Protein AF-A0A962QAD6-F1 (afdb_monomer_lite)

Foldseek 3Di:
DAADDPDPRVVVVVVDPDDDHAYLAQCDVPDNHPRNDFDPVLLVLLVVQDPCSVPDDPSLSSLSSSLCCVQQNPVSPRGDQAEEEADPCDDSVVSNVSVCVVVVRHYHHVNPDDPVRCVVPPD

Radius of gyration: 14.09 Å; chains: 1; bounding box: 27×34×37 Å

Sequence (123 aa):
RSGGADGADSFFEMGAKKKEIYLPWKNFNNNPSPLFELSDEAFEIAEQFHPAWEKLSKGARNLHARNTYQVLGKDLHTPSDFIICWSNGTGGTEQSLRIARHYNIPIYNLYEMSLEEVIEKIG

pLDDT: mean 95.62, std 4.23, range [68.69, 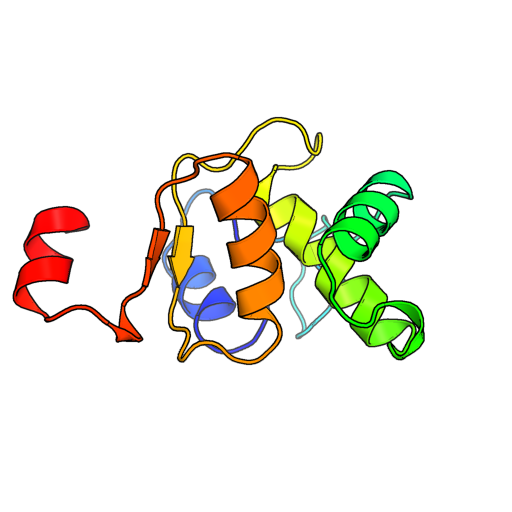98.75]

Secondary structure (DSSP, 8-state):
-B---TTHHHHHHHH-SS--B--SSTTGGG---S-----HHHHHHHHHH-TTGGG--HHHHHHHHHHHHHHH-TTS-S--S-EEE--SS-STHHHHHHHHHHTT--EEEGGG--HHHHHHHH-

Structure (mmCIF, N/CA/C/O backbone):
data_AF-A0A962QAD6-F1
#
_entry.id   AF-A0A962QAD6-F1
#
loop_
_atom_site.group_PDB
_atom_site.id
_at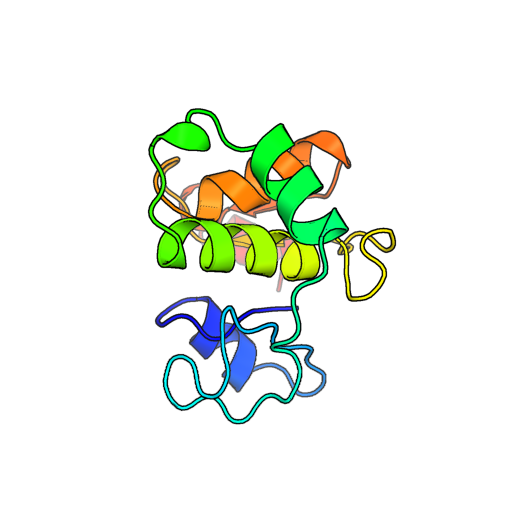om_site.type_symbol
_atom_site.label_atom_id
_atom_site.label_alt_id
_atom_site.label_comp_id
_atom_site.label_asym_id
_atom_site.label_entity_id
_atom_site.label_seq_id
_atom_site.pdbx_PDB_ins_code
_atom_site.Cartn_x
_atom_site.Cartn_y
_atom_site.Cartn_z
_atom_site.occupancy
_atom_site.B_iso_or_equiv
_atom_site.auth_seq_id
_atom_site.auth_comp_id
_atom_site.auth_asym_id
_atom_site.auth_atom_id
_atom_site.pdbx_PDB_model_num
ATOM 1 N N . ARG A 1 1 ? -5.643 -3.998 7.659 1.00 97.19 1 ARG A N 1
ATOM 2 C CA . ARG A 1 1 ? -4.723 -4.646 6.690 1.00 97.19 1 ARG A CA 1
ATOM 3 C C . ARG A 1 1 ? -3.467 -3.789 6.610 1.00 97.19 1 ARG A C 1
ATOM 5 O O . ARG A 1 1 ? -3.589 -2.593 6.821 1.00 97.19 1 ARG A O 1
ATOM 12 N N . SER A 1 2 ? -2.298 -4.380 6.401 1.00 97.19 2 SER A N 1
ATOM 13 C CA . SER A 1 2 ? -1.006 -3.680 6.265 1.00 97.19 2 SER A CA 1
ATOM 14 C C . SER A 1 2 ? -0.126 -4.512 5.325 1.00 97.19 2 SER A C 1
ATOM 16 O O . SER A 1 2 ? -0.602 -5.524 4.793 1.00 97.19 2 SER A O 1
ATOM 18 N N . GLY A 1 3 ? 1.141 -4.160 5.113 1.00 96.81 3 GLY A N 1
ATOM 19 C CA . GLY A 1 3 ? 2.005 -5.037 4.342 1.00 96.81 3 GLY A CA 1
ATOM 20 C C . GLY A 1 3 ? 3.500 -5.036 4.642 1.00 96.81 3 GLY A C 1
ATOM 21 O O . GLY A 1 3 ? 4.300 -5.348 3.759 1.00 96.81 3 GLY A O 1
ATOM 22 N N . GLY A 1 4 ? 3.874 -4.748 5.884 1.00 95.81 4 GLY A N 1
ATOM 23 C CA . GLY A 1 4 ? 5.203 -5.080 6.396 1.00 95.81 4 GLY A CA 1
ATOM 24 C C . GLY A 1 4 ? 6.344 -4.195 5.889 1.00 95.81 4 GLY A C 1
ATOM 25 O O . GLY A 1 4 ? 7.501 -4.598 5.983 1.00 95.81 4 GLY A O 1
ATOM 26 N N . ALA A 1 5 ? 6.061 -3.006 5.349 1.00 94.94 5 ALA A N 1
ATOM 27 C CA . ALA A 1 5 ? 7.093 -1.987 5.162 1.00 94.94 5 ALA A CA 1
ATOM 28 C C . ALA A 1 5 ? 7.559 -1.399 6.512 1.00 94.94 5 ALA A C 1
ATOM 30 O O . ALA A 1 5 ? 6.877 -1.507 7.533 1.00 94.94 5 ALA A O 1
ATOM 31 N N . ASP A 1 6 ? 8.719 -0.747 6.523 1.00 93.81 6 ASP A N 1
ATOM 32 C CA . ASP A 1 6 ? 9.164 -0.008 7.706 1.00 93.81 6 ASP A CA 1
ATOM 33 C C . ASP A 1 6 ? 8.312 1.256 7.917 1.00 93.81 6 ASP A C 1
ATOM 35 O O . ASP A 1 6 ? 7.832 1.875 6.964 1.00 93.81 6 ASP A O 1
ATOM 39 N N . GLY A 1 7 ? 8.138 1.664 9.177 1.00 92.00 7 GLY A N 1
ATOM 40 C CA . GLY A 1 7 ? 7.383 2.862 9.547 1.00 92.00 7 GLY A CA 1
ATOM 41 C C . GLY A 1 7 ? 5.922 2.558 9.874 1.00 92.00 7 GLY A C 1
ATOM 42 O O . GLY A 1 7 ? 5.639 1.862 10.846 1.00 92.00 7 GLY A O 1
ATOM 43 N N . ALA A 1 8 ? 4.986 3.116 9.101 1.00 91.62 8 ALA A N 1
ATOM 44 C CA . ALA A 1 8 ? 3.554 3.007 9.398 1.00 91.62 8 ALA A CA 1
ATOM 45 C C . ALA A 1 8 ? 3.071 1.547 9.412 1.00 91.62 8 ALA A C 1
ATOM 47 O O . ALA A 1 8 ? 2.392 1.133 10.352 1.00 91.62 8 ALA A O 1
ATOM 48 N N . ASP A 1 9 ? 3.471 0.759 8.409 1.00 94.00 9 ASP A N 1
ATOM 49 C CA . ASP A 1 9 ? 3.090 -0.650 8.285 1.00 94.00 9 ASP A CA 1
ATOM 50 C C . ASP A 1 9 ? 3.491 -1.448 9.537 1.00 94.00 9 ASP A C 1
ATOM 52 O O . ASP A 1 9 ? 2.643 -2.140 10.108 1.00 94.00 9 ASP A O 1
ATOM 56 N N . SER A 1 10 ? 4.746 -1.315 9.991 1.00 93.00 10 SER A N 1
ATOM 57 C CA . SER A 1 10 ? 5.256 -2.012 11.176 1.00 93.00 10 SER A CA 1
ATOM 58 C C . SER A 1 10 ? 4.640 -1.501 12.482 1.00 93.00 10 SER A C 1
ATOM 60 O O . SER A 1 10 ? 4.305 -2.308 13.352 1.00 93.00 10 SER A O 1
ATOM 62 N N . PHE A 1 11 ? 4.404 -0.190 12.612 1.00 93.38 11 PHE A N 1
ATOM 63 C CA . PHE A 1 11 ? 3.744 0.395 13.783 1.00 93.38 11 PHE A CA 1
ATOM 64 C C . PHE A 1 11 ? 2.319 -0.148 13.971 1.00 93.38 11 PHE A C 1
ATOM 66 O O . PHE A 1 11 ? 1.984 -0.671 15.039 1.00 93.38 11 PHE A O 1
ATOM 73 N N . PHE A 1 12 ? 1.485 -0.091 12.927 1.00 92.69 12 PHE A N 1
ATOM 74 C CA . PHE A 1 12 ? 0.118 -0.618 12.994 1.00 92.69 12 PHE A CA 1
ATOM 75 C C . PHE A 1 12 ? 0.100 -2.138 13.162 1.00 92.69 12 PHE A C 1
ATOM 77 O O . PHE A 1 12 ? -0.739 -2.674 13.886 1.00 92.69 12 PHE A O 1
ATOM 84 N N . GLU A 1 13 ? 1.041 -2.846 12.538 1.00 94.12 13 GLU A N 1
ATOM 85 C CA . GLU A 1 13 ? 1.176 -4.289 12.696 1.00 94.12 13 GLU A CA 1
ATOM 86 C C . GLU A 1 13 ? 1.487 -4.707 14.144 1.00 94.12 13 GLU A C 1
ATOM 88 O O . GLU A 1 13 ? 0.970 -5.732 14.604 1.00 94.12 13 GLU A O 1
ATOM 93 N N . MET A 1 14 ? 2.328 -3.952 14.855 1.00 93.50 14 MET A N 1
ATOM 94 C CA . MET A 1 14 ? 2.652 -4.212 16.260 1.00 93.50 14 MET A CA 1
ATOM 95 C C . MET A 1 14 ? 1.451 -3.971 17.180 1.00 93.50 14 MET A C 1
ATOM 97 O O . MET A 1 14 ? 1.238 -4.737 18.119 1.00 93.50 14 MET A O 1
ATOM 101 N N . GLY A 1 15 ? 0.660 -2.928 16.910 1.00 92.75 15 GLY A N 1
ATOM 102 C CA . GLY A 1 15 ? -0.522 -2.589 17.709 1.00 92.75 15 GLY A CA 1
ATOM 103 C C . GLY A 1 15 ? -1.740 -3.486 17.449 1.00 92.75 15 GLY A C 1
ATOM 104 O O . GLY A 1 15 ? -2.585 -3.661 18.329 1.00 92.75 15 GLY A O 1
ATOM 105 N N . ALA A 1 16 ? -1.851 -4.076 16.256 1.00 94.62 16 ALA A N 1
ATOM 106 C CA . ALA A 1 16 ? -3.018 -4.855 15.853 1.00 94.62 16 ALA A CA 1
ATOM 107 C C . ALA A 1 16 ? -2.966 -6.321 16.326 1.00 94.62 16 ALA A C 1
ATOM 109 O O . ALA A 1 16 ? -2.062 -7.082 15.981 1.00 94.62 16 ALA A O 1
ATOM 110 N N . LYS A 1 17 ? -4.015 -6.764 17.038 1.00 93.62 17 LYS A N 1
ATOM 111 C CA . LYS A 1 17 ? -4.189 -8.177 17.441 1.00 93.62 17 LYS A CA 1
ATOM 112 C C . LYS A 1 17 ? -4.651 -9.076 16.290 1.00 93.62 17 LYS A C 1
ATOM 114 O O . LYS A 1 17 ? -4.178 -10.198 16.154 1.00 93.62 17 LYS A O 1
ATOM 119 N N . LYS A 1 18 ? -5.603 -8.596 15.483 1.00 95.62 18 LYS A N 1
ATOM 120 C CA . LYS A 1 18 ? -6.101 -9.272 14.276 1.00 95.62 18 LYS A CA 1
ATOM 121 C C . LYS A 1 18 ? -5.578 -8.512 13.068 1.00 95.62 18 LYS A C 1
ATOM 123 O O . LYS A 1 18 ? -5.839 -7.318 12.948 1.00 95.62 18 LYS A O 1
ATOM 128 N N . LYS A 1 19 ? -4.821 -9.187 12.207 1.00 96.31 19 LYS A N 1
ATOM 129 C CA . LYS A 1 19 ? -4.114 -8.538 11.104 1.00 96.31 19 LYS A CA 1
ATOM 130 C C . LYS A 1 19 ? -3.953 -9.456 9.901 1.00 96.31 19 LYS A C 1
ATOM 132 O O . LYS A 1 19 ? -3.708 -10.648 10.046 1.00 96.31 19 LYS A O 1
ATOM 137 N N . GLU A 1 20 ? -4.044 -8.844 8.728 1.00 97.88 20 GLU A N 1
ATOM 138 C CA . GLU A 1 20 ? -3.626 -9.400 7.443 1.00 97.88 20 GLU A CA 1
ATOM 139 C C . GLU A 1 20 ? -2.454 -8.542 6.962 1.00 97.88 20 GLU A C 1
ATOM 141 O O . GLU A 1 20 ? -2.615 -7.324 6.801 1.00 97.88 20 GLU A O 1
ATOM 146 N N . ILE A 1 21 ? -1.285 -9.163 6.804 1.00 98.31 21 ILE A N 1
ATOM 147 C CA . ILE A 1 21 ? -0.046 -8.496 6.399 1.00 98.31 21 ILE A CA 1
ATOM 148 C C . ILE A 1 21 ? 0.349 -9.018 5.022 1.00 98.31 21 ILE A C 1
ATOM 150 O O . ILE A 1 21 ? 0.910 -10.104 4.915 1.00 98.31 21 ILE A O 1
ATOM 154 N N . TYR A 1 22 ? 0.026 -8.272 3.974 1.00 98.44 22 TYR A N 1
ATOM 155 C CA . TYR A 1 22 ? 0.310 -8.667 2.596 1.00 98.44 22 TYR A CA 1
ATOM 156 C C . TYR A 1 22 ? 1.743 -8.284 2.225 1.00 98.44 22 TYR A C 1
ATOM 158 O O . TYR A 1 22 ? 2.135 -7.136 2.395 1.00 98.44 22 TYR A O 1
ATOM 166 N N . LEU A 1 23 ? 2.538 -9.210 1.704 1.00 98.62 23 LEU A N 1
ATOM 167 C CA . LEU A 1 23 ? 3.947 -8.989 1.385 1.00 98.62 23 LEU A CA 1
ATOM 168 C C . LEU A 1 23 ? 4.178 -9.026 -0.133 1.00 98.62 23 LEU A C 1
ATOM 170 O O . LEU A 1 23 ? 3.536 -9.800 -0.837 1.00 98.62 23 LEU A O 1
ATOM 174 N N . PRO A 1 24 ? 5.115 -8.222 -0.664 1.00 98.19 24 PRO A N 1
ATOM 175 C CA . PRO A 1 24 ? 5.443 -8.225 -2.092 1.00 98.19 24 PRO A CA 1
ATOM 176 C C . PRO A 1 24 ? 6.258 -9.459 -2.525 1.00 98.19 24 PRO A C 1
ATOM 178 O O . PRO A 1 24 ? 6.355 -9.764 -3.716 1.00 98.19 24 PRO A O 1
ATOM 181 N N . TRP A 1 25 ? 6.890 -10.136 -1.564 1.00 98.44 25 TRP A N 1
ATOM 182 C CA . TRP A 1 25 ? 7.562 -11.425 -1.699 1.00 98.44 25 TRP A CA 1
ATOM 183 C C . TRP A 1 25 ? 7.764 -12.044 -0.312 1.00 98.44 25 TRP A C 1
ATOM 185 O O . TRP A 1 25 ? 7.651 -11.373 0.718 1.00 98.44 25 TRP A O 1
ATOM 195 N N . LYS A 1 26 ? 8.083 -13.339 -0.283 1.00 98.38 26 LYS A N 1
ATOM 196 C CA . LYS A 1 26 ? 8.329 -14.089 0.952 1.00 98.38 26 LYS A CA 1
ATOM 197 C C . LYS A 1 26 ? 9.434 -13.437 1.794 1.00 98.38 26 LYS A C 1
ATOM 199 O O . LYS A 1 26 ? 10.499 -13.120 1.268 1.00 98.38 26 LYS A O 1
ATOM 204 N N . ASN A 1 27 ? 9.196 -13.310 3.101 1.00 97.62 27 ASN A N 1
ATOM 205 C CA . ASN A 1 27 ? 10.125 -12.731 4.081 1.00 97.62 27 ASN A CA 1
ATOM 206 C C . ASN A 1 27 ? 10.519 -11.265 3.808 1.00 97.62 27 ASN A C 1
ATOM 208 O O . ASN A 1 27 ? 11.593 -10.832 4.231 1.00 97.62 27 ASN A O 1
ATOM 212 N N . PHE A 1 28 ? 9.683 -10.491 3.106 1.00 98.06 28 PHE A N 1
ATOM 213 C CA . PHE A 1 28 ? 9.894 -9.048 2.975 1.00 98.06 28 PHE A CA 1
ATOM 214 C C . PHE A 1 28 ? 10.044 -8.407 4.363 1.00 98.06 28 PHE A C 1
ATOM 216 O O . PHE A 1 28 ? 9.209 -8.634 5.237 1.00 98.06 28 PHE A O 1
ATOM 223 N N . ASN A 1 29 ? 11.142 -7.678 4.583 1.00 97.06 29 ASN A N 1
ATOM 224 C CA . ASN A 1 29 ? 11.517 -7.098 5.880 1.00 97.06 29 ASN A CA 1
ATOM 225 C C . ASN A 1 29 ? 11.509 -8.092 7.057 1.00 97.06 29 ASN A C 1
ATOM 227 O O . ASN A 1 29 ? 11.137 -7.747 8.175 1.00 97.06 29 ASN A O 1
ATOM 231 N N . ASN A 1 30 ? 11.918 -9.345 6.814 1.00 96.81 30 ASN A N 1
ATOM 232 C CA . ASN A 1 30 ? 11.887 -10.436 7.799 1.00 96.81 30 ASN A CA 1
ATOM 233 C C . ASN A 1 30 ? 10.488 -10.716 8.377 1.00 96.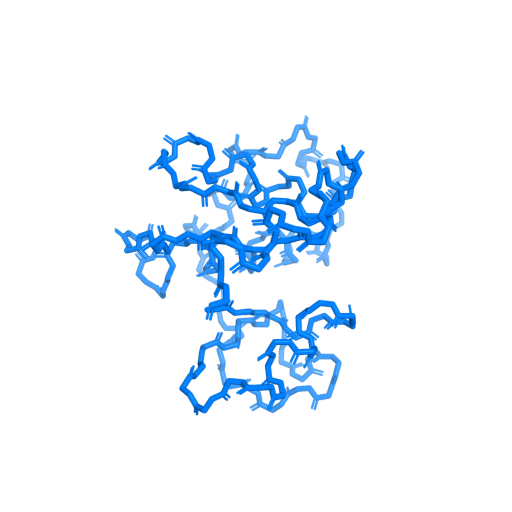81 30 ASN A C 1
ATOM 235 O O . ASN A 1 30 ? 10.364 -11.363 9.418 1.00 96.81 30 ASN A O 1
ATOM 239 N N . ASN A 1 31 ? 9.429 -10.255 7.708 1.00 97.44 31 ASN A N 1
ATOM 240 C CA . ASN A 1 31 ? 8.067 -10.494 8.142 1.00 97.44 31 ASN A CA 1
ATOM 241 C C . ASN A 1 31 ? 7.661 -11.948 7.820 1.00 97.44 31 ASN A C 1
ATOM 243 O O . ASN A 1 31 ? 7.756 -12.357 6.658 1.00 97.44 31 ASN A O 1
ATOM 247 N N . PRO A 1 32 ? 7.204 -12.741 8.810 1.00 96.88 32 PRO A N 1
ATOM 248 C CA . PRO A 1 32 ? 6.883 -14.154 8.620 1.00 96.88 32 PRO A CA 1
ATOM 249 C C . PRO A 1 32 ? 5.487 -14.389 8.022 1.00 96.88 32 PRO A C 1
ATOM 251 O O . PRO A 1 32 ? 5.042 -15.537 7.963 1.00 96.88 32 PRO A O 1
ATOM 254 N N . SER A 1 33 ? 4.764 -13.333 7.630 1.00 97.62 33 SER A N 1
ATOM 255 C CA . SER A 1 33 ? 3.415 -13.463 7.083 1.00 97.62 33 SER A CA 1
ATOM 256 C C . SER A 1 33 ? 3.378 -14.419 5.882 1.00 97.62 33 SER A C 1
ATOM 258 O O . SER A 1 33 ? 4.217 -14.322 4.981 1.00 97.62 33 SER A O 1
ATOM 260 N N . PRO A 1 34 ? 2.384 -15.323 5.821 1.00 97.81 34 PRO A N 1
ATOM 261 C CA . PRO A 1 34 ? 2.215 -16.232 4.694 1.00 97.81 34 PRO A CA 1
ATOM 262 C C . PRO A 1 34 ? 1.559 -15.564 3.473 1.00 97.81 34 PRO A C 1
ATOM 264 O O . PRO A 1 34 ? 1.444 -16.194 2.428 1.00 97.81 34 PRO A O 1
ATOM 267 N N . LEU A 1 35 ? 1.095 -14.315 3.583 1.00 98.31 35 LEU A N 1
ATOM 268 C CA . LEU A 1 35 ? 0.340 -13.634 2.527 1.00 98.31 35 LEU A CA 1
ATOM 269 C C . LEU A 1 35 ? 1.283 -12.931 1.540 1.00 98.31 35 LEU A C 1
ATOM 271 O O . LEU A 1 35 ? 1.373 -11.710 1.537 1.00 98.31 35 LEU A O 1
ATOM 275 N N . PHE A 1 36 ? 2.012 -13.693 0.725 1.00 98.19 36 PHE A N 1
ATOM 276 C CA . PHE A 1 36 ? 2.973 -13.160 -0.258 1.00 98.19 36 PHE A CA 1
ATOM 277 C C . PHE A 1 36 ? 2.690 -13.583 -1.708 1.00 98.19 36 PHE A C 1
ATOM 279 O O . PHE A 1 36 ? 3.479 -13.283 -2.605 1.00 98.19 36 PHE A O 1
ATOM 286 N N . GLU A 1 37 ? 1.603 -14.319 -1.938 1.00 97.75 37 GLU A N 1
ATOM 287 C CA . GLU A 1 37 ? 1.167 -14.712 -3.277 1.00 97.75 37 GLU A CA 1
ATOM 288 C C . GLU A 1 37 ? 0.390 -13.559 -3.914 1.00 97.75 37 GLU A C 1
ATOM 290 O O . GLU A 1 37 ? -0.610 -13.095 -3.367 1.00 97.75 37 GLU A O 1
ATOM 295 N N . LEU A 1 38 ? 0.881 -13.083 -5.059 1.00 98.44 38 LEU A N 1
ATOM 296 C CA . LEU A 1 38 ? 0.282 -11.992 -5.820 1.00 98.44 38 LEU A CA 1
ATOM 297 C C . LEU A 1 38 ? -0.350 -12.578 -7.083 1.00 98.44 38 LEU A C 1
ATOM 299 O O . LEU A 1 38 ? 0.345 -13.202 -7.883 1.00 98.44 38 LEU A O 1
ATOM 303 N N . SER A 1 39 ? -1.657 -12.393 -7.234 1.00 98.56 39 SER A N 1
ATOM 304 C CA . SER A 1 39 ? -2.415 -12.798 -8.423 1.00 98.56 39 SER A CA 1
ATOM 305 C C . SER A 1 39 ? -2.229 -11.815 -9.578 1.00 98.56 39 SER A C 1
ATOM 307 O O . SER A 1 39 ? -1.904 -10.650 -9.343 1.00 98.56 39 SER A O 1
ATOM 309 N N . ASP A 1 40 ? -2.501 -12.261 -10.803 1.00 98.69 40 ASP A N 1
ATOM 310 C CA . ASP A 1 40 ? -2.471 -11.403 -11.994 1.00 98.69 40 ASP A CA 1
ATOM 311 C C . ASP A 1 40 ? -3.453 -10.227 -11.872 1.00 98.69 40 ASP A C 1
ATOM 313 O O . ASP A 1 40 ? -3.082 -9.092 -12.157 1.00 98.69 40 ASP A O 1
ATOM 317 N N . GLU A 1 41 ? -4.642 -10.452 -11.306 1.00 98.69 41 GLU A N 1
ATOM 318 C CA . GLU A 1 41 ? -5.637 -9.401 -11.045 1.00 98.69 41 GLU A CA 1
ATOM 319 C C . GLU A 1 41 ? -5.081 -8.274 -10.153 1.00 98.69 41 GLU A C 1
ATOM 321 O O . GLU A 1 41 ? -5.315 -7.089 -10.394 1.00 98.69 41 GLU A O 1
ATOM 326 N N . ALA A 1 42 ? -4.258 -8.608 -9.153 1.00 98.75 42 ALA A N 1
ATOM 327 C CA . ALA A 1 42 ? -3.603 -7.598 -8.321 1.00 98.75 42 ALA A CA 1
ATOM 328 C C . ALA A 1 42 ? -2.606 -6.743 -9.120 1.00 98.75 42 ALA A C 1
ATOM 330 O O . ALA A 1 42 ? -2.441 -5.554 -8.832 1.00 98.75 42 ALA A O 1
ATOM 331 N N . PHE A 1 43 ? -1.931 -7.325 -10.116 1.00 98.75 43 PHE A N 1
ATOM 332 C CA . PHE A 1 43 ? -1.069 -6.568 -11.023 1.00 98.75 43 PHE A CA 1
ATOM 333 C C . PHE A 1 43 ? -1.887 -5.699 -11.976 1.00 98.75 43 PHE A C 1
ATOM 335 O O . PHE A 1 43 ? -1.528 -4.539 -12.153 1.00 98.75 43 PHE A O 1
ATOM 342 N N . GLU A 1 44 ? -2.990 -6.208 -12.521 1.00 98.69 44 GLU A N 1
ATOM 343 C CA . GLU A 1 44 ? -3.884 -5.463 -13.417 1.00 98.69 44 GLU A CA 1
ATOM 344 C C . GLU A 1 44 ? -4.482 -4.231 -12.726 1.00 98.69 44 GLU A C 1
ATOM 346 O O . GLU A 1 44 ? -4.415 -3.119 -13.253 1.00 98.69 44 GLU A O 1
ATOM 351 N N . ILE A 1 45 ? -4.980 -4.389 -11.494 1.00 98.62 45 ILE A N 1
ATOM 352 C CA . ILE A 1 45 ? -5.468 -3.264 -10.686 1.00 98.62 45 ILE A CA 1
ATOM 353 C C . ILE A 1 45 ? -4.320 -2.285 -10.409 1.00 98.62 45 ILE A C 1
ATOM 355 O O . ILE A 1 45 ? -4.470 -1.073 -10.567 1.00 98.62 45 ILE A O 1
ATOM 359 N N . ALA A 1 46 ? -3.147 -2.773 -9.998 1.00 98.31 46 ALA A N 1
ATOM 360 C CA . ALA A 1 46 ? -2.014 -1.893 -9.731 1.00 98.31 46 ALA A CA 1
ATOM 361 C C . ALA A 1 46 ? -1.591 -1.095 -10.976 1.00 98.31 46 ALA A C 1
ATOM 363 O O . ALA A 1 46 ? -1.336 0.106 -10.875 1.00 98.31 46 ALA A O 1
ATOM 364 N N . GLU A 1 47 ? -1.566 -1.729 -12.142 1.00 98.44 47 GLU A N 1
ATOM 365 C CA . GLU A 1 47 ? -1.279 -1.099 -13.425 1.00 98.44 47 GLU A CA 1
ATOM 366 C C . GLU A 1 47 ? -2.296 -0.012 -13.764 1.00 98.44 47 GLU A C 1
ATOM 368 O O . GLU A 1 47 ? -1.902 1.124 -14.036 1.00 98.44 47 GLU A O 1
ATOM 373 N N . GLN A 1 48 ? -3.591 -0.319 -13.644 1.00 98.25 48 GLN A N 1
ATOM 374 C CA . GLN A 1 48 ? -4.685 0.609 -13.933 1.00 98.25 48 GLN A CA 1
ATOM 375 C C . GLN A 1 48 ? -4.556 1.933 -13.163 1.00 98.25 48 GLN A C 1
ATOM 377 O O . GLN A 1 48 ? -4.860 3.001 -13.699 1.00 98.25 48 GLN A O 1
ATOM 382 N N . PHE A 1 49 ? -4.116 1.880 -11.903 1.00 97.31 49 PHE A N 1
ATOM 383 C CA . PHE A 1 49 ? -4.041 3.061 -11.037 1.00 97.31 49 PHE A CA 1
ATOM 384 C C . PHE A 1 49 ? -2.659 3.730 -10.998 1.00 97.31 49 PHE A C 1
ATOM 386 O O . PHE A 1 49 ? -2.537 4.831 -10.447 1.00 97.31 49 PHE A O 1
ATOM 393 N N . HIS A 1 50 ? -1.619 3.115 -11.574 1.00 97.38 50 HIS A N 1
ATOM 394 C CA . HIS A 1 50 ? -0.262 3.656 -11.526 1.00 97.38 50 HIS A CA 1
ATOM 395 C C . HIS A 1 50 ? 0.047 4.554 -12.741 1.00 97.38 50 HIS A C 1
ATOM 397 O O . HIS A 1 50 ? -0.044 4.111 -13.883 1.00 97.38 50 HIS A O 1
ATOM 403 N N . PRO A 1 51 ? 0.521 5.803 -12.552 1.00 95.50 51 PRO A N 1
ATOM 404 C CA . PRO A 1 51 ? 0.658 6.780 -13.644 1.00 95.50 51 PRO A CA 1
ATOM 405 C C . PRO A 1 51 ? 1.758 6.459 -14.670 1.00 95.50 51 PRO A C 1
ATOM 407 O O . PRO A 1 51 ? 1.806 7.063 -15.738 1.00 95.50 51 PRO A O 1
ATOM 410 N N . ALA A 1 52 ? 2.693 5.569 -14.335 1.00 96.31 52 ALA A N 1
ATOM 411 C CA . ALA A 1 52 ? 3.823 5.218 -15.194 1.00 96.31 52 ALA A CA 1
ATOM 412 C C . ALA A 1 52 ? 4.259 3.756 -15.003 1.00 96.31 52 ALA A C 1
ATOM 414 O O . ALA A 1 52 ? 5.430 3.488 -14.738 1.00 96.31 52 ALA A O 1
ATOM 415 N N . TRP A 1 53 ? 3.308 2.817 -15.058 1.00 97.50 53 TRP A N 1
ATOM 416 C CA . TRP A 1 53 ? 3.538 1.389 -14.785 1.00 97.50 53 TRP A CA 1
ATOM 417 C C . TRP A 1 53 ? 4.695 0.783 -15.592 1.00 97.50 53 TRP A C 1
ATOM 419 O O . TRP A 1 53 ? 5.577 0.127 -15.033 1.00 97.50 53 TRP A O 1
ATOM 429 N N . GLU A 1 54 ? 4.777 1.116 -16.881 1.00 97.88 54 GLU A N 1
ATOM 430 C CA . GLU A 1 54 ? 5.830 0.615 -17.771 1.00 97.88 54 GLU A CA 1
ATOM 431 C C . GLU A 1 54 ? 7.250 1.003 -17.347 1.00 97.88 54 GLU A C 1
ATOM 433 O O . GLU A 1 54 ? 8.208 0.310 -17.678 1.00 97.88 54 GLU A O 1
ATOM 438 N N . LYS A 1 55 ? 7.404 2.069 -16.554 1.00 97.62 55 LYS A N 1
ATOM 439 C CA . LYS A 1 55 ? 8.711 2.516 -16.049 1.00 97.62 55 LYS A CA 1
ATOM 440 C C . LYS A 1 55 ? 9.148 1.784 -14.778 1.00 97.62 55 LYS A C 1
ATOM 442 O O . LYS A 1 55 ? 10.265 1.994 -14.309 1.00 97.62 55 LYS A O 1
ATOM 447 N N . LEU A 1 56 ? 8.275 0.972 -14.186 1.00 97.75 56 LEU A N 1
ATOM 448 C CA . LEU A 1 56 ? 8.547 0.302 -12.924 1.00 97.75 56 LEU A CA 1
ATOM 449 C C . LEU A 1 56 ? 9.402 -0.949 -13.110 1.00 97.75 56 LEU A C 1
ATOM 451 O O . LEU A 1 56 ? 9.160 -1.768 -13.996 1.00 97.75 56 LEU A O 1
ATOM 455 N N . SER A 1 57 ? 10.343 -1.144 -12.185 1.00 98.12 57 SER A N 1
ATOM 456 C CA . SER A 1 57 ? 11.035 -2.422 -12.026 1.00 98.12 57 SER A CA 1
ATOM 457 C C . SER A 1 57 ? 10.067 -3.511 -11.554 1.00 98.12 57 SER A C 1
ATOM 459 O O . SER A 1 57 ? 9.035 -3.223 -10.946 1.00 98.12 57 SER A O 1
ATOM 461 N N . LYS A 1 58 ? 10.435 -4.784 -11.742 1.00 98.25 58 LYS A N 1
ATOM 462 C CA . LYS A 1 58 ? 9.658 -5.924 -11.224 1.00 98.25 58 LYS A CA 1
ATOM 463 C C . LYS A 1 58 ? 9.366 -5.799 -9.722 1.00 98.25 58 LYS A C 1
ATOM 465 O O . LYS A 1 58 ? 8.241 -6.017 -9.294 1.00 98.25 58 LYS A O 1
ATOM 470 N N . GLY A 1 59 ? 10.361 -5.399 -8.927 1.00 98.19 59 GLY A N 1
ATOM 471 C CA . GLY A 1 59 ? 10.189 -5.207 -7.483 1.00 98.19 59 GLY A CA 1
ATOM 472 C C . GLY A 1 59 ? 9.188 -4.097 -7.149 1.00 98.19 59 GLY A C 1
ATOM 473 O O . GLY A 1 59 ? 8.344 -4.278 -6.275 1.00 98.19 59 GLY A O 1
ATOM 474 N N . ALA A 1 60 ? 9.227 -2.980 -7.882 1.00 97.81 60 ALA A N 1
ATOM 475 C CA . ALA A 1 60 ? 8.257 -1.902 -7.714 1.00 97.81 60 ALA A CA 1
ATOM 476 C C . ALA A 1 60 ? 6.838 -2.344 -8.109 1.00 97.81 60 ALA A C 1
ATOM 478 O O . ALA A 1 60 ? 5.892 -2.077 -7.371 1.00 97.81 60 ALA A O 1
ATOM 479 N N . ARG A 1 61 ? 6.688 -3.093 -9.210 1.00 98.56 61 ARG A N 1
ATOM 480 C CA . ARG A 1 61 ? 5.397 -3.679 -9.606 1.00 98.56 61 ARG A CA 1
ATOM 481 C C . ARG A 1 61 ? 4.844 -4.600 -8.515 1.00 98.56 61 ARG A C 1
ATOM 483 O O . ARG A 1 61 ? 3.688 -4.446 -8.146 1.00 98.56 61 ARG A O 1
ATOM 490 N N . ASN A 1 62 ? 5.670 -5.464 -7.918 1.00 98.62 62 ASN A N 1
ATOM 491 C CA . ASN A 1 62 ? 5.250 -6.317 -6.797 1.00 98.62 62 ASN A CA 1
ATOM 492 C C . ASN A 1 62 ? 4.805 -5.510 -5.568 1.00 98.62 62 ASN A C 1
ATOM 494 O O . ASN A 1 62 ? 3.820 -5.864 -4.927 1.00 98.62 62 ASN A O 1
ATOM 498 N N . LEU A 1 63 ? 5.512 -4.426 -5.231 1.00 98.25 63 LEU A N 1
ATOM 499 C CA . LEU A 1 63 ? 5.126 -3.543 -4.125 1.00 98.25 63 LEU A CA 1
ATOM 500 C C . LEU A 1 63 ? 3.749 -2.913 -4.361 1.00 98.25 63 LEU A C 1
ATOM 502 O O . LEU A 1 63 ? 2.932 -2.880 -3.440 1.00 98.25 63 LEU A O 1
ATOM 506 N N . HIS A 1 64 ? 3.480 -2.452 -5.583 1.00 98.25 64 HIS A N 1
ATOM 507 C CA . HIS A 1 64 ? 2.190 -1.868 -5.946 1.00 98.25 64 HIS A CA 1
ATOM 508 C C . HIS A 1 64 ? 1.074 -2.914 -6.068 1.00 98.25 64 HIS A C 1
ATOM 510 O O . HIS A 1 64 ? -0.021 -2.663 -5.574 1.00 98.25 64 HIS A O 1
ATOM 516 N N . ALA A 1 65 ? 1.351 -4.097 -6.620 1.00 98.56 65 ALA A N 1
ATOM 517 C CA . ALA A 1 65 ? 0.411 -5.218 -6.632 1.00 98.56 65 ALA A CA 1
ATOM 518 C C . ALA A 1 65 ? 0.038 -5.637 -5.204 1.00 98.56 65 ALA A C 1
ATOM 520 O O . ALA A 1 65 ? -1.140 -5.725 -4.876 1.00 98.56 65 ALA A O 1
ATOM 521 N N . ARG A 1 66 ? 1.014 -5.758 -4.295 1.00 98.38 66 ARG A N 1
ATOM 522 C CA . ARG A 1 66 ? 0.760 -5.977 -2.862 1.00 98.38 66 ARG A CA 1
ATOM 523 C C . ARG A 1 66 ? -0.158 -4.910 -2.266 1.00 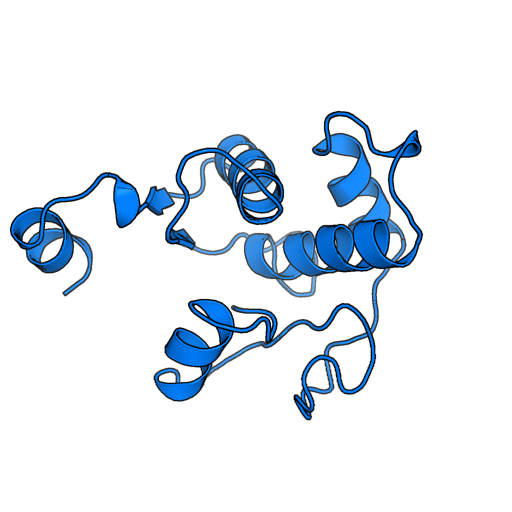98.38 66 ARG A C 1
ATOM 525 O O . ARG A 1 66 ? -1.022 -5.234 -1.455 1.00 98.38 66 ARG A O 1
ATOM 532 N N . ASN A 1 67 ? 0.031 -3.638 -2.624 1.00 98.06 67 ASN A N 1
ATOM 533 C CA . ASN A 1 67 ? -0.787 -2.544 -2.094 1.00 98.06 67 ASN A CA 1
ATOM 534 C C . ASN A 1 67 ? -2.275 -2.695 -2.439 1.00 98.06 67 ASN A C 1
ATOM 536 O O . ASN A 1 67 ? -3.103 -2.269 -1.640 1.00 98.06 67 ASN A O 1
ATOM 540 N N . THR A 1 68 ? -2.625 -3.341 -3.557 1.00 98.44 68 THR A N 1
ATOM 541 C CA . THR A 1 68 ? -4.033 -3.594 -3.913 1.00 98.44 68 THR A CA 1
ATOM 542 C C . THR A 1 68 ? -4.745 -4.426 -2.845 1.00 98.44 68 THR A C 1
ATOM 544 O O . THR A 1 68 ? -5.809 -4.026 -2.383 1.00 98.44 68 THR A O 1
ATOM 547 N N . TYR A 1 69 ? -4.107 -5.479 -2.328 1.00 98.62 69 TYR A N 1
ATOM 548 C CA . TYR A 1 69 ? -4.648 -6.305 -1.244 1.00 98.62 69 TYR A CA 1
ATOM 549 C C . TYR A 1 69 ? -4.825 -5.545 0.074 1.00 98.62 69 TYR A C 1
ATOM 551 O O . TYR A 1 69 ? -5.754 -5.814 0.836 1.00 98.62 69 TYR A O 1
ATOM 559 N N . GLN A 1 70 ? -3.960 -4.566 0.361 1.00 98.00 70 GLN A N 1
ATOM 560 C CA . GLN A 1 70 ? -4.127 -3.722 1.548 1.00 98.00 70 GLN A CA 1
ATOM 561 C C . GLN A 1 70 ? -5.419 -2.898 1.473 1.00 98.00 70 GLN A C 1
ATOM 563 O O . GLN A 1 70 ? -6.066 -2.663 2.496 1.00 98.00 70 GLN A O 1
ATOM 568 N N . VAL A 1 71 ? -5.793 -2.480 0.261 1.00 98.50 71 VAL A N 1
ATOM 569 C CA . VAL A 1 71 ? -6.971 -1.649 0.002 1.00 98.50 71 VAL A CA 1
ATOM 570 C C . VAL A 1 71 ? -8.232 -2.493 -0.183 1.00 98.50 71 VAL A C 1
ATOM 572 O O . VAL A 1 71 ? -9.267 -2.127 0.357 1.00 98.50 71 VAL A O 1
ATOM 575 N N . LEU A 1 72 ? -8.153 -3.618 -0.896 1.00 98.62 72 LEU A N 1
ATOM 576 C CA . LEU A 1 72 ? -9.312 -4.381 -1.380 1.00 98.62 72 LEU A CA 1
ATOM 577 C C . LEU A 1 72 ? -9.454 -5.780 -0.763 1.00 98.62 72 LEU A C 1
ATOM 579 O O . LEU A 1 72 ? -10.393 -6.496 -1.086 1.00 98.62 72 LEU A O 1
ATOM 583 N N . GLY A 1 73 ? -8.551 -6.172 0.137 1.00 98.19 73 GLY A N 1
ATOM 584 C CA . GLY A 1 73 ? -8.582 -7.486 0.774 1.00 98.19 73 GLY A CA 1
ATOM 585 C C . GLY A 1 73 ? -8.104 -8.617 -0.133 1.00 98.19 73 GLY A C 1
ATOM 586 O O . GLY A 1 73 ? -7.698 -8.405 -1.273 1.00 98.19 73 GLY A O 1
ATOM 587 N N . LYS A 1 74 ? -8.115 -9.840 0.409 1.00 97.88 74 LYS A N 1
ATOM 588 C CA . LYS A 1 74 ? -7.579 -11.044 -0.247 1.00 97.88 74 LYS A CA 1
ATOM 589 C C . LYS A 1 74 ? -8.282 -11.384 -1.564 1.00 97.88 74 LYS A C 1
ATOM 591 O O . LYS A 1 74 ? -7.649 -11.938 -2.454 1.00 97.88 74 LYS A O 1
ATOM 596 N N . ASP A 1 75 ? -9.574 -11.093 -1.648 1.00 97.81 75 ASP A N 1
ATOM 597 C CA . ASP A 1 75 ? -10.417 -11.334 -2.818 1.00 97.81 75 ASP A CA 1
ATOM 598 C C . ASP A 1 75 ? -10.388 -10.184 -3.829 1.00 97.81 75 ASP A C 1
ATOM 600 O O . ASP A 1 75 ? -11.061 -10.285 -4.842 1.00 97.81 75 ASP A O 1
ATOM 604 N N . LEU A 1 76 ? -9.657 -9.096 -3.541 1.00 98.50 76 LEU A N 1
ATOM 605 C CA . LEU A 1 76 ? -9.603 -7.875 -4.352 1.00 98.50 76 LEU A CA 1
ATOM 606 C C . LEU A 1 76 ? -10.974 -7.204 -4.574 1.00 98.50 76 LEU A C 1
ATOM 608 O O . LEU A 1 76 ? -11.116 -6.315 -5.415 1.00 98.50 76 LEU A O 1
ATOM 612 N N . HIS A 1 77 ? -11.972 -7.570 -3.767 1.00 97.62 77 HIS A N 1
ATOM 613 C CA . HIS A 1 77 ? -13.366 -7.147 -3.912 1.00 97.62 77 HIS A CA 1
ATOM 614 C C . HIS A 1 77 ? -14.024 -6.739 -2.593 1.00 97.62 77 HIS A C 1
ATOM 616 O O . HIS A 1 77 ? -15.167 -6.281 -2.598 1.00 97.62 77 HIS A O 1
ATOM 622 N N . THR A 1 78 ? -13.314 -6.857 -1.471 1.00 98.06 78 THR A N 1
ATOM 623 C CA . THR A 1 78 ? -13.770 -6.424 -0.151 1.00 98.06 78 THR A CA 1
ATOM 624 C C . THR A 1 78 ? -12.956 -5.206 0.305 1.00 98.06 78 THR A C 1
ATOM 626 O O . THR A 1 78 ? -11.980 -5.366 1.055 1.00 98.06 78 THR A O 1
ATOM 629 N N . PRO A 1 79 ? -13.331 -3.976 -0.113 1.00 98.25 79 PRO A N 1
ATOM 630 C CA . PRO A 1 79 ? -12.675 -2.743 0.307 1.00 98.25 79 PRO A CA 1
ATOM 631 C C . PRO A 1 79 ? -12.448 -2.676 1.816 1.00 98.25 79 PRO A C 1
ATOM 633 O O . PRO A 1 79 ? -13.252 -3.158 2.610 1.00 98.25 79 PRO A O 1
ATOM 636 N N . SER A 1 80 ? -11.330 -2.088 2.220 1.00 98.19 80 SER A N 1
ATOM 637 C CA . SER A 1 80 ? -11.126 -1.684 3.607 1.00 98.19 80 SER A CA 1
ATOM 638 C C . SER A 1 80 ? -12.157 -0.616 3.974 1.00 98.19 80 SER A C 1
ATOM 640 O O . SER A 1 80 ? -12.438 0.262 3.162 1.00 98.19 80 SER A O 1
ATOM 642 N N . ASP A 1 81 ? -12.677 -0.657 5.202 1.00 97.62 81 ASP A N 1
ATOM 643 C CA . ASP A 1 81 ? -13.671 0.322 5.672 1.00 97.62 81 ASP A CA 1
ATOM 644 C C . ASP A 1 81 ? -13.119 1.755 5.692 1.00 97.62 81 ASP A C 1
ATOM 646 O O . ASP A 1 81 ? -13.859 2.720 5.529 1.00 97.62 81 ASP A O 1
ATOM 650 N N . PHE A 1 82 ? -11.809 1.892 5.901 1.00 97.06 82 PHE A N 1
ATOM 651 C CA . PHE A 1 82 ? -11.070 3.146 5.831 1.00 97.06 82 PHE A CA 1
ATOM 652 C C . PHE A 1 82 ? -9.570 2.878 5.649 1.00 97.06 82 PHE A C 1
ATOM 654 O O . PHE A 1 82 ? -9.082 1.757 5.828 1.00 97.06 82 PHE A O 1
ATOM 661 N N . ILE A 1 83 ? -8.820 3.934 5.333 1.00 97.19 83 ILE A N 1
ATOM 662 C CA . ILE A 1 83 ? -7.355 3.947 5.312 1.00 97.19 83 ILE A CA 1
ATOM 663 C C . ILE A 1 83 ? -6.846 5.001 6.288 1.00 97.19 83 ILE A C 1
ATOM 665 O O . ILE A 1 83 ? -7.293 6.143 6.248 1.00 97.19 83 ILE A O 1
ATOM 669 N N . ILE A 1 84 ? -5.864 4.635 7.113 1.00 95.62 84 ILE A N 1
ATOM 670 C CA . ILE A 1 84 ? -5.043 5.585 7.873 1.00 95.62 84 ILE A CA 1
ATOM 671 C C . ILE A 1 84 ? -3.651 5.592 7.253 1.00 95.62 84 ILE A C 1
ATOM 673 O O . ILE A 1 84 ? -3.059 4.533 7.040 1.00 95.62 84 ILE A O 1
ATOM 677 N N . CYS A 1 85 ? -3.119 6.774 6.956 1.00 95.06 85 CYS A N 1
ATOM 678 C CA . CYS A 1 85 ? -1.789 6.906 6.374 1.00 95.06 85 CYS A CA 1
ATOM 679 C C . CYS A 1 85 ? -1.068 8.175 6.826 1.00 95.06 85 CYS A C 1
ATOM 681 O O . CYS A 1 85 ? -1.659 9.078 7.409 1.00 95.06 85 CYS A O 1
ATOM 683 N N . TRP A 1 86 ? 0.218 8.249 6.490 1.00 92.19 86 TRP A N 1
ATOM 684 C CA . TRP A 1 86 ? 1.018 9.467 6.532 1.00 92.19 86 TRP A CA 1
ATOM 685 C C . TRP A 1 86 ? 1.633 9.668 5.145 1.00 92.19 86 TRP A C 1
ATOM 687 O O . TRP A 1 86 ? 2.592 8.983 4.785 1.00 92.19 86 TRP A O 1
ATOM 697 N N . SER A 1 87 ? 1.044 10.548 4.335 1.00 92.19 87 SER A N 1
ATOM 698 C CA . SER A 1 87 ? 1.508 10.848 2.976 1.00 92.19 87 SER A CA 1
ATOM 699 C C . SER A 1 87 ? 1.542 12.350 2.744 1.00 92.19 87 SER A C 1
ATOM 701 O O . SER A 1 87 ? 0.587 13.052 3.052 1.00 92.19 87 SER A O 1
ATOM 703 N N . ASN A 1 88 ? 2.613 12.835 2.128 1.00 92.25 88 ASN A N 1
ATOM 704 C CA . ASN A 1 88 ? 2.714 14.208 1.635 1.00 92.25 88 ASN A CA 1
ATOM 705 C C . ASN A 1 88 ? 2.302 14.334 0.155 1.00 92.25 88 ASN A C 1
ATOM 707 O O . ASN A 1 88 ? 2.686 15.296 -0.509 1.00 92.25 88 ASN A O 1
ATOM 711 N N . GLY A 1 89 ? 1.611 13.333 -0.399 1.00 89.25 89 GLY A N 1
ATOM 712 C CA . GLY A 1 89 ? 1.246 13.309 -1.815 1.00 89.25 89 GLY A CA 1
ATOM 713 C C . GLY A 1 89 ? 2.285 12.659 -2.733 1.00 89.25 89 GLY A C 1
ATOM 714 O O . GLY A 1 89 ? 2.190 12.806 -3.953 1.00 89.25 89 GLY A O 1
ATOM 715 N N . THR A 1 90 ? 3.290 11.956 -2.195 1.00 84.69 90 THR A N 1
ATOM 716 C CA . THR A 1 90 ? 4.345 11.325 -3.005 1.00 84.69 90 THR A CA 1
ATOM 717 C C . THR A 1 90 ? 4.644 9.881 -2.593 1.00 84.69 90 THR A C 1
ATOM 719 O O . THR A 1 90 ? 4.377 9.451 -1.473 1.00 84.69 90 THR A O 1
ATOM 722 N N . GLY A 1 91 ? 5.219 9.109 -3.521 1.00 85.69 91 GLY A N 1
ATOM 723 C CA . GLY A 1 91 ? 5.704 7.752 -3.258 1.00 85.69 91 GLY A CA 1
ATOM 724 C C . GLY A 1 91 ? 4.645 6.649 -3.353 1.00 85.69 91 GLY A C 1
ATOM 725 O O . GLY A 1 91 ? 3.586 6.810 -3.956 1.00 85.69 91 GLY A O 1
ATOM 726 N N . GLY A 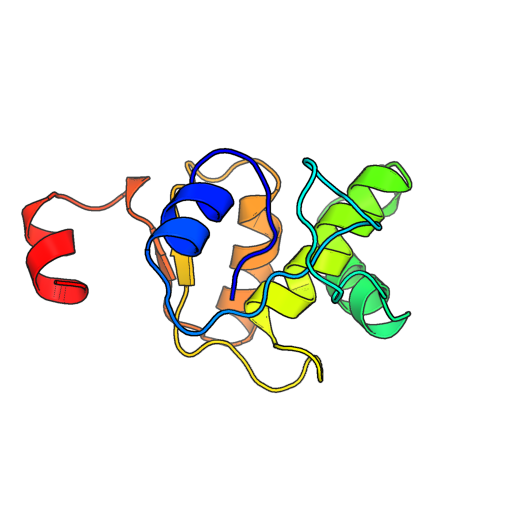1 92 ? 4.969 5.484 -2.779 1.00 86.38 92 GLY A N 1
ATOM 727 C CA . GLY A 1 92 ? 4.176 4.257 -2.920 1.00 86.38 92 GLY A CA 1
ATOM 728 C C . GLY A 1 92 ? 2.784 4.320 -2.284 1.00 86.38 92 GLY A C 1
ATOM 729 O O . GLY A 1 92 ? 1.868 3.655 -2.769 1.00 86.38 92 GLY A O 1
ATOM 730 N N . THR A 1 93 ? 2.607 5.142 -1.245 1.00 92.69 93 THR A N 1
ATOM 731 C CA . THR A 1 93 ? 1.319 5.341 -0.562 1.00 92.69 93 THR A CA 1
ATOM 732 C C . THR A 1 93 ? 0.272 5.945 -1.493 1.00 92.69 93 THR A C 1
ATOM 734 O O . THR A 1 93 ? -0.883 5.527 -1.465 1.00 92.69 93 THR A O 1
ATOM 737 N N . GLU A 1 94 ? 0.669 6.850 -2.395 1.00 94.62 94 GLU A N 1
ATOM 738 C CA . GLU A 1 94 ? -0.267 7.475 -3.336 1.00 94.62 94 GLU A CA 1
ATOM 739 C C . GLU A 1 94 ? -0.929 6.481 -4.280 1.00 94.62 94 GLU A C 1
ATOM 741 O O . GLU A 1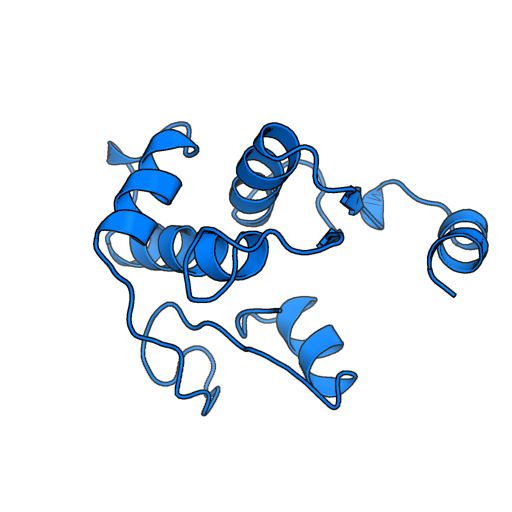 94 ? -2.055 6.714 -4.715 1.00 94.62 94 GLU A O 1
ATOM 746 N N . GLN A 1 95 ? -0.271 5.359 -4.578 1.00 94.62 95 GLN A N 1
ATOM 747 C CA . GLN A 1 95 ? -0.910 4.286 -5.332 1.00 94.62 95 GLN A CA 1
ATOM 748 C C . GLN A 1 95 ? -2.146 3.766 -4.592 1.00 94.62 95 GLN A C 1
ATOM 750 O O . GLN A 1 95 ? -3.228 3.698 -5.170 1.00 94.62 95 GLN A O 1
ATOM 755 N N . SER A 1 96 ? -1.997 3.434 -3.307 1.00 96.69 96 SER A N 1
ATOM 756 C CA . SER A 1 96 ? -3.098 2.945 -2.474 1.00 96.69 96 SER A CA 1
ATOM 757 C C . SER A 1 96 ? -4.213 3.985 -2.368 1.00 96.69 96 SER A C 1
ATOM 759 O O . SER A 1 96 ? -5.387 3.635 -2.446 1.00 96.69 96 SER A O 1
ATOM 761 N N . LEU A 1 97 ? -3.859 5.272 -2.258 1.00 97.44 97 LEU A N 1
ATOM 762 C CA . LEU A 1 97 ? -4.839 6.357 -2.165 1.00 97.44 97 LEU A CA 1
ATOM 763 C C . LEU A 1 97 ? -5.609 6.584 -3.473 1.00 97.44 97 LEU A C 1
ATOM 765 O O . LEU A 1 97 ? -6.786 6.926 -3.423 1.00 97.44 97 LEU A O 1
ATOM 769 N N . ARG A 1 98 ? -5.001 6.370 -4.649 1.00 97.38 98 ARG A N 1
ATOM 770 C CA . ARG A 1 98 ? -5.727 6.404 -5.937 1.00 97.38 98 ARG A CA 1
ATOM 771 C C . ARG A 1 98 ? -6.793 5.312 -6.008 1.00 97.38 98 ARG A C 1
ATOM 773 O O . ARG A 1 98 ? -7.923 5.613 -6.383 1.00 97.38 98 ARG A O 1
ATOM 780 N N . ILE A 1 99 ? -6.450 4.090 -5.594 1.00 98.06 99 ILE A N 1
ATOM 781 C CA . ILE A 1 99 ? -7.400 2.970 -5.520 1.00 98.06 99 ILE A CA 1
ATOM 782 C C . ILE A 1 99 ? -8.514 3.317 -4.524 1.00 98.06 99 ILE A C 1
ATOM 784 O O . ILE A 1 99 ? -9.690 3.271 -4.861 1.00 98.06 99 ILE A O 1
ATOM 788 N N . ALA A 1 100 ? -8.159 3.756 -3.318 1.00 98.12 100 ALA A N 1
ATOM 789 C CA . ALA A 1 100 ? -9.125 4.089 -2.275 1.00 98.12 100 ALA A CA 1
ATOM 790 C C . ALA A 1 100 ? -10.125 5.175 -2.693 1.00 98.12 100 ALA A C 1
ATOM 792 O O . ALA A 1 100 ? -11.326 5.009 -2.494 1.00 98.12 100 ALA A O 1
ATOM 793 N N . ARG A 1 101 ? -9.649 6.244 -3.347 1.00 97.81 101 ARG A N 1
ATOM 794 C CA . ARG A 1 101 ? -10.511 7.301 -3.900 1.00 97.81 101 ARG A CA 1
ATOM 795 C C . ARG A 1 101 ? -11.487 6.752 -4.943 1.00 97.81 101 ARG A C 1
ATOM 797 O O . ARG A 1 101 ? -12.645 7.147 -4.935 1.00 97.81 101 ARG A O 1
ATOM 804 N N . HIS A 1 102 ? -11.049 5.835 -5.807 1.00 98.00 102 HIS A N 1
ATOM 805 C CA . HIS A 1 102 ? -11.925 5.206 -6.800 1.00 98.00 102 HIS A CA 1
ATOM 806 C C . HIS A 1 102 ? -13.056 4.396 -6.153 1.00 98.00 102 HIS A C 1
ATOM 808 O O . HIS A 1 102 ? -14.202 4.485 -6.584 1.00 98.00 102 HIS A O 1
ATOM 814 N N . TYR A 1 103 ? -12.746 3.659 -5.086 1.00 97.81 103 TYR A N 1
ATOM 815 C CA . TYR A 1 103 ? -13.718 2.857 -4.338 1.00 97.81 103 TYR A CA 1
ATOM 816 C C . TYR A 1 103 ? -14.482 3.651 -3.261 1.00 97.81 103 TYR A C 1
ATOM 818 O O . TYR A 1 103 ? -15.236 3.059 -2.494 1.00 97.81 103 TYR A O 1
ATOM 826 N N . ASN A 1 104 ? -14.325 4.980 -3.203 1.00 98.00 104 ASN A N 1
ATOM 827 C CA . ASN A 1 104 ? -14.924 5.858 -2.186 1.00 98.00 104 ASN A CA 1
ATOM 828 C C . ASN A 1 104 ? -14.615 5.435 -0.737 1.00 98.00 104 ASN A C 1
ATOM 830 O O . ASN A 1 104 ? -15.437 5.614 0.161 1.00 98.00 104 ASN A O 1
ATOM 834 N N . ILE A 1 105 ? -13.423 4.882 -0.504 1.00 98.25 105 ILE A N 1
ATOM 835 C CA . ILE A 1 105 ? -12.963 4.493 0.830 1.00 98.25 105 ILE A CA 1
ATOM 836 C C . ILE A 1 105 ? -12.525 5.758 1.589 1.00 98.25 105 ILE A C 1
ATOM 838 O O . ILE A 1 105 ? -11.693 6.510 1.068 1.00 98.25 105 ILE A O 1
ATOM 842 N N . PRO A 1 106 ? -13.025 5.999 2.815 1.00 97.25 106 PRO A N 1
ATOM 843 C CA . PRO A 1 106 ? -12.553 7.080 3.674 1.00 97.25 106 PRO A CA 1
ATOM 844 C C . PRO A 1 106 ? -11.037 7.027 3.904 1.00 97.25 106 PRO A C 1
ATOM 846 O O . PRO A 1 106 ? -10.481 5.982 4.247 1.00 97.25 106 PRO A O 1
ATOM 849 N N . ILE A 1 107 ? -10.366 8.169 3.740 1.00 96.75 107 ILE A N 1
ATOM 850 C CA . ILE A 1 107 ? -8.921 8.315 3.954 1.00 96.75 107 ILE A CA 1
ATOM 851 C C . ILE A 1 107 ? -8.689 9.301 5.098 1.00 96.75 107 ILE A C 1
ATOM 853 O O . ILE A 1 107 ? -9.100 10.457 5.024 1.00 96.75 107 ILE A O 1
ATOM 857 N N . TYR A 1 108 ? -7.961 8.851 6.114 1.00 96.12 108 TYR A N 1
ATOM 858 C CA . TYR A 1 108 ? -7.450 9.659 7.212 1.00 96.12 108 TYR A CA 1
ATOM 859 C C . TYR A 1 108 ? -5.940 9.826 7.035 1.00 96.12 108 TYR A C 1
ATOM 861 O O . TYR A 1 108 ? -5.141 8.975 7.441 1.00 96.12 108 TYR A O 1
ATOM 869 N N . ASN A 1 109 ? -5.545 10.910 6.366 1.00 95.19 109 ASN A N 1
ATOM 870 C CA . ASN A 1 109 ? -4.141 11.239 6.159 1.00 95.19 109 ASN A CA 1
ATOM 871 C C . ASN A 1 109 ? -3.618 12.078 7.329 1.00 95.19 109 ASN A C 1
ATOM 873 O O . ASN A 1 109 ? -3.800 13.290 7.364 1.00 95.19 109 ASN A O 1
ATOM 877 N N . LEU A 1 110 ? -2.923 11.436 8.266 1.00 93.69 110 LEU A N 1
ATOM 878 C CA . LEU A 1 110 ? -2.406 12.067 9.483 1.00 93.69 110 LEU A CA 1
ATOM 879 C C . LEU A 1 110 ? -1.388 13.185 9.205 1.00 93.69 110 LEU A C 1
ATOM 881 O O . LEU A 1 110 ? -1.165 14.023 10.070 1.00 93.69 110 LEU A O 1
ATOM 885 N N . TYR A 1 111 ? -0.788 13.221 8.010 1.00 92.69 111 TYR A N 1
ATOM 886 C CA . TYR A 1 111 ? 0.089 14.319 7.588 1.00 92.69 111 TYR A CA 1
ATOM 887 C C . TYR A 1 111 ? -0.655 15.661 7.465 1.00 92.69 111 TYR A C 1
ATOM 889 O O . TYR A 1 111 ? -0.049 16.719 7.608 1.00 92.69 111 TYR A O 1
ATOM 897 N N . GLU A 1 112 ? -1.960 15.617 7.192 1.00 91.94 112 GLU A N 1
ATOM 898 C CA . GLU A 1 112 ? -2.811 16.788 6.947 1.00 91.94 112 GLU A CA 1
ATOM 899 C C . GLU A 1 112 ? -3.711 17.127 8.145 1.00 91.94 112 GLU A C 1
ATOM 901 O O . GLU A 1 112 ? -4.482 18.079 8.068 1.00 91.94 112 GLU A O 1
ATOM 906 N N . MET A 1 113 ? -3.630 16.356 9.236 1.00 92.81 113 MET A N 1
ATOM 907 C CA . MET A 1 113 ? -4.528 16.468 10.388 1.00 92.81 113 MET A CA 1
ATOM 908 C C . MET A 1 113 ? -3.821 17.062 11.609 1.00 92.81 113 MET A C 1
ATOM 910 O O . MET A 1 113 ? -2.656 16.758 11.878 1.00 92.81 113 MET A O 1
ATOM 914 N N . SER A 1 114 ? -4.543 17.865 12.393 1.00 92.44 114 SER A N 1
ATOM 915 C CA . SER A 1 114 ? -4.099 18.272 13.730 1.00 92.44 114 SER A CA 1
ATOM 916 C C . SER A 1 114 ? -4.243 17.125 14.737 1.00 92.44 114 SER A C 1
ATOM 918 O O . SER A 1 114 ? -4.967 16.154 14.508 1.00 92.44 114 SER A O 1
ATOM 920 N N . LEU A 1 115 ? -3.573 17.231 15.890 1.00 88.88 115 LEU A N 1
ATOM 921 C CA . LEU A 1 115 ? -3.694 16.225 16.950 1.00 88.88 115 LEU A CA 1
ATOM 922 C C . LEU A 1 115 ? -5.143 16.095 17.447 1.00 88.88 115 LEU A C 1
ATOM 924 O O . LEU A 1 115 ? -5.613 14.988 17.703 1.00 88.88 115 LEU A O 1
ATOM 928 N N . GLU A 1 116 ? -5.851 17.215 17.553 1.00 92.12 116 GLU A N 1
ATOM 929 C CA . GLU A 1 116 ? -7.252 17.269 17.965 1.00 92.12 116 GLU A CA 1
ATOM 930 C C . GLU A 1 116 ? -8.146 16.505 16.981 1.00 92.12 116 GLU A C 1
ATOM 932 O O . GLU A 1 116 ? -8.946 15.673 17.403 1.00 92.12 116 GLU A O 1
ATOM 937 N N . GLU A 1 117 ? -7.957 16.711 15.673 1.00 90.31 117 GLU A N 1
ATOM 938 C CA . GLU A 1 117 ? -8.721 16.004 14.639 1.00 90.31 117 GLU A CA 1
ATOM 939 C C . GLU A 1 117 ? -8.462 14.494 14.648 1.00 90.31 117 GLU A C 1
ATOM 941 O O . GLU A 1 117 ? -9.370 13.705 14.380 1.00 90.31 117 GLU A O 1
ATOM 946 N N . VAL A 1 118 ? -7.224 14.079 14.941 1.00 88.00 118 VAL A N 1
ATOM 947 C CA . VAL A 1 118 ? -6.866 12.659 15.060 1.00 88.00 118 VAL A CA 1
ATOM 948 C C . VAL A 1 118 ? -7.593 12.021 16.239 1.00 88.00 118 VAL A C 1
ATOM 950 O O . VAL A 1 118 ? -8.170 10.945 16.080 1.00 88.00 118 VAL A O 1
ATOM 953 N N . ILE A 1 119 ? -7.597 12.684 17.398 1.00 88.38 119 ILE A N 1
ATOM 954 C CA . ILE A 1 119 ? -8.287 12.189 18.594 1.00 88.38 119 ILE A CA 1
ATOM 955 C C . ILE A 1 119 ? -9.796 12.106 18.348 1.00 88.38 119 ILE A C 1
ATOM 957 O O . ILE A 1 119 ? -10.394 11.096 18.683 1.00 88.38 119 ILE A O 1
ATOM 961 N N . GLU A 1 120 ? -10.409 13.117 17.727 1.00 90.50 120 GLU A N 1
ATOM 962 C CA . GLU A 1 120 ? -11.860 13.146 17.497 1.00 90.50 120 GLU A CA 1
ATOM 963 C C . GLU A 1 120 ? -12.340 12.078 16.501 1.00 90.50 120 GLU A C 1
ATOM 965 O O . GLU A 1 120 ? -13.412 11.500 16.674 1.00 90.50 120 GLU A O 1
ATOM 970 N N . LYS A 1 121 ? -11.575 11.832 15.429 1.00 84.88 121 LYS A N 1
ATOM 971 C CA . LYS A 1 121 ? -12.020 10.974 14.318 1.00 84.88 121 LYS A CA 1
ATOM 972 C C . LYS A 1 121 ? -11.594 9.512 14.444 1.00 84.88 121 LYS A C 1
ATOM 974 O O . LYS A 1 121 ? -12.188 8.669 13.773 1.00 84.88 121 LYS A O 1
ATOM 979 N N . ILE A 1 122 ? -10.539 9.225 15.209 1.00 82.12 122 ILE A N 1
ATOM 980 C CA . ILE A 1 122 ? -9.883 7.905 15.235 1.00 82.12 122 ILE A CA 1
ATOM 981 C C . ILE A 1 122 ? -9.732 7.352 16.663 1.00 82.12 122 ILE A C 1
ATOM 983 O O . ILE A 1 122 ? -9.700 6.129 16.817 1.00 82.12 122 ILE A O 1
ATOM 987 N N . GLY A 1 123 ? -9.597 8.217 17.679 1.00 68.69 123 GLY A N 1
ATOM 988 C CA . GLY A 1 123 ? -9.400 7.839 19.089 1.00 68.69 123 GLY A CA 1
ATOM 989 C C . GLY A 1 123 ? -10.680 7.414 19.793 1.00 68.69 123 GLY A C 1
ATOM 990 O O . GLY A 1 123 ? -10.583 6.477 20.619 1.00 68.69 123 GLY A O 1
#